Protein AF-A0A8H7CYV1-F1 (afdb_monomer_lite)

Sequence (149 aa):
MSVPRSRQRQDVEEAYTVQTHSAIQVQYFSLYSLYRLIGNRGALRGGSIGVGLTIISHYTWPFFRRQTFQFKGFLVCTCTVFGLVISAERALQEYEALRRWEENDIRKEARLHLAQQGIIPTETAIAKWRAARDSFPPEADTDTDQKRN

Foldseek 3Di:
DDDPPVVVVVVVVVVVVVVVVVVVVVVCVVVVVVLVVQLQVLLVVLLVVLVVVLVCCCVPPPVSVPDDPVVSVVSSVVSSNVSSVVSSVVVVVVVVVVVVVVVVVLLVVQCVVCVVVVHHSDPVSSVVVVVVCVVDPPPPPPPPPPVPD

pLDDT: mean 80.44, std 12.43, range [41.72, 94.56]

Radius of gyration: 27.75 Å; chains: 1; bounding box: 55×50×92 Å

Structure (mmCIF, N/CA/C/O backbone):
data_AF-A0A8H7CYV1-F1
#
_entry.id   AF-A0A8H7CYV1-F1
#
loop_
_atom_site.group_PDB
_atom_site.id
_atom_site.type_symbol
_atom_site.label_atom_id
_atom_site.label_alt_id
_atom_site.label_comp_id
_atom_site.label_asym_id
_atom_site.label_entity_id
_atom_site.label_seq_id
_atom_site.pdbx_PDB_ins_code
_atom_site.Cartn_x
_atom_site.Cartn_y
_atom_site.Cartn_z
_atom_site.occupancy
_atom_site.B_iso_or_equiv
_atom_site.auth_seq_id
_atom_site.auth_comp_id
_atom_site.auth_asym_id
_atom_site.auth_atom_id
_atom_site.pdbx_PDB_model_num
ATOM 1 N N . MET A 1 1 ? 3.170 0.979 56.725 1.00 50.91 1 MET A N 1
ATOM 2 C CA . MET A 1 1 ? 3.750 2.062 55.903 1.00 50.91 1 MET A CA 1
ATOM 3 C C . MET A 1 1 ? 2.941 2.116 54.611 1.00 50.91 1 MET A C 1
ATOM 5 O O . MET A 1 1 ? 3.146 1.282 53.743 1.00 50.91 1 MET A O 1
ATOM 9 N N . SER A 1 2 ? 1.900 2.951 54.552 1.00 54.75 2 SER A N 1
ATOM 10 C CA . SER A 1 2 ? 1.011 3.056 53.387 1.00 54.75 2 SER A CA 1
ATOM 11 C C . SER A 1 2 ? 1.679 3.913 52.315 1.00 54.75 2 SER A C 1
ATOM 13 O O . SER A 1 2 ? 2.099 5.037 52.586 1.00 54.75 2 SER A O 1
ATOM 15 N N . VAL A 1 3 ? 1.807 3.380 51.100 1.00 60.56 3 VAL A N 1
ATOM 16 C CA . VAL A 1 3 ? 2.281 4.161 49.954 1.00 60.56 3 VAL A CA 1
ATOM 17 C C . VAL A 1 3 ? 1.258 5.277 49.694 1.00 60.56 3 VAL A C 1
ATOM 19 O O . VAL A 1 3 ? 0.060 4.990 49.610 1.00 60.56 3 VAL A O 1
ATOM 22 N N . PRO A 1 4 ? 1.673 6.553 49.610 1.00 70.44 4 PRO A N 1
ATOM 23 C CA . PRO A 1 4 ? 0.752 7.646 49.327 1.00 70.44 4 PRO A CA 1
ATOM 24 C C . PRO A 1 4 ? 0.119 7.432 47.944 1.00 70.44 4 PRO A C 1
ATOM 26 O O . PRO A 1 4 ? 0.828 7.245 46.956 1.00 70.44 4 PRO A O 1
ATOM 29 N N . ARG A 1 5 ? -1.222 7.459 47.873 1.00 70.38 5 ARG A N 1
ATOM 30 C CA . ARG A 1 5 ? -2.041 7.195 46.665 1.00 70.38 5 ARG A CA 1
ATOM 31 C C . ARG A 1 5 ? -1.613 7.971 45.409 1.00 70.38 5 ARG A C 1
ATOM 33 O O . ARG A 1 5 ? -1.942 7.547 44.307 1.00 70.38 5 ARG A O 1
ATOM 40 N N . SER A 1 6 ? -0.916 9.094 45.566 1.00 73.31 6 SER A N 1
ATOM 41 C CA . SER A 1 6 ? -0.358 9.886 44.465 1.00 73.31 6 SER A CA 1
ATOM 42 C C . SER A 1 6 ? 0.783 9.170 43.741 1.00 73.31 6 SER A C 1
ATOM 44 O O . SER A 1 6 ? 0.821 9.187 42.517 1.00 73.31 6 SER A O 1
ATOM 46 N N . ARG A 1 7 ? 1.662 8.487 44.482 1.00 73.06 7 ARG A N 1
ATOM 47 C CA . ARG A 1 7 ? 2.818 7.773 43.926 1.00 73.06 7 ARG A CA 1
ATOM 48 C C . ARG A 1 7 ? 2.375 6.548 43.132 1.00 73.06 7 ARG A C 1
ATOM 50 O O . ARG A 1 7 ? 2.761 6.376 41.990 1.00 73.06 7 ARG A O 1
ATOM 57 N N . GLN A 1 8 ? 1.419 5.803 43.686 1.00 76.69 8 GLN A N 1
ATOM 58 C CA . GLN A 1 8 ? 0.825 4.651 43.010 1.00 76.69 8 GLN A CA 1
ATOM 59 C C . GLN A 1 8 ? 0.074 5.030 41.720 1.00 76.69 8 GLN A C 1
ATOM 61 O O . GLN A 1 8 ? 0.027 4.230 40.796 1.00 76.69 8 GLN A O 1
ATOM 66 N N . ARG A 1 9 ? -0.512 6.234 41.622 1.00 76.75 9 ARG A N 1
ATOM 67 C CA . ARG A 1 9 ? -1.106 6.713 40.360 1.00 76.75 9 ARG A CA 1
ATOM 68 C C . ARG A 1 9 ? -0.046 7.060 39.316 1.00 76.75 9 ARG A C 1
ATOM 70 O O . ARG A 1 9 ? -0.221 6.678 38.168 1.00 76.75 9 ARG A O 1
ATOM 77 N N . GLN A 1 10 ? 1.037 7.723 39.719 1.00 80.81 10 GLN A N 1
ATOM 78 C CA . GLN A 1 10 ? 2.144 8.059 38.816 1.00 80.81 10 GLN A CA 1
ATOM 79 C C . GLN A 1 10 ? 2.837 6.809 38.273 1.00 80.81 10 GLN A C 1
ATOM 81 O O . GLN A 1 10 ? 3.021 6.712 37.067 1.00 80.81 10 GLN A O 1
ATOM 86 N N . ASP A 1 11 ? 3.116 5.821 39.127 1.00 79.81 11 ASP A N 1
ATOM 87 C CA . ASP A 1 11 ? 3.734 4.557 38.706 1.00 79.81 11 ASP A CA 1
ATOM 88 C C . ASP A 1 11 ? 2.836 3.796 37.707 1.00 79.81 11 ASP A C 1
ATOM 90 O O . ASP A 1 11 ? 3.316 3.164 36.768 1.00 79.81 11 ASP A O 1
ATOM 94 N N . VAL A 1 12 ? 1.510 3.877 37.882 1.00 77.81 12 VAL A N 1
ATOM 95 C CA . VAL A 1 12 ? 0.531 3.280 36.959 1.00 77.81 12 VAL A CA 1
ATOM 96 C C . VAL A 1 12 ? 0.487 4.045 35.634 1.00 77.81 12 VAL A C 1
ATOM 98 O O . VAL A 1 12 ? 0.501 3.416 34.582 1.00 77.81 12 VAL A O 1
ATOM 101 N N . GLU A 1 13 ? 0.472 5.379 35.650 1.00 77.06 13 GLU A N 1
ATOM 102 C CA . GLU A 1 13 ? 0.522 6.207 34.434 1.00 77.06 13 GLU A CA 1
ATOM 103 C C . GLU A 1 13 ? 1.830 5.996 33.650 1.00 77.06 13 GLU A C 1
ATOM 105 O O . GLU A 1 13 ? 1.811 5.855 32.425 1.00 77.06 13 GLU A O 1
ATOM 110 N N . GLU A 1 14 ? 2.960 5.880 34.344 1.00 80.06 14 GLU A N 1
ATOM 111 C CA . GLU A 1 14 ? 4.260 5.583 33.743 1.00 80.06 14 GLU A CA 1
ATOM 112 C C . GLU A 1 14 ? 4.287 4.165 33.144 1.00 80.06 14 GLU A C 1
ATOM 114 O O . GLU A 1 14 ? 4.680 3.983 31.992 1.00 80.06 14 GLU A O 1
ATOM 119 N N . ALA A 1 15 ? 3.743 3.164 33.843 1.00 74.12 15 ALA A N 1
ATOM 120 C CA . ALA A 1 15 ? 3.587 1.817 33.294 1.00 74.12 15 ALA A CA 1
ATOM 121 C C . ALA A 1 15 ? 2.681 1.790 32.045 1.00 74.12 15 ALA A C 1
ATOM 123 O O . ALA A 1 15 ? 3.027 1.150 31.049 1.00 74.12 15 ALA A O 1
ATOM 124 N N . TYR A 1 16 ? 1.563 2.528 32.048 1.00 72.88 16 TYR A N 1
ATOM 125 C CA . TYR A 1 16 ? 0.670 2.643 30.888 1.00 72.88 16 TYR A CA 1
ATOM 126 C C . TYR A 1 16 ? 1.354 3.312 29.689 1.00 72.88 16 TYR A C 1
ATOM 128 O O . TYR A 1 16 ? 1.181 2.863 28.553 1.00 72.88 16 TYR A O 1
ATOM 136 N N . THR A 1 17 ? 2.145 4.364 29.905 1.00 74.62 17 THR A N 1
ATOM 137 C CA . THR A 1 17 ? 2.871 5.042 28.813 1.00 74.62 17 THR A CA 1
ATOM 138 C C . THR A 1 17 ? 3.975 4.164 28.222 1.00 74.62 17 THR A C 1
ATOM 140 O O . THR A 1 17 ? 4.093 4.054 27.002 1.00 74.62 17 THR A O 1
ATOM 143 N N . VAL A 1 18 ? 4.727 3.440 29.051 1.00 75.06 18 VAL A N 1
ATOM 144 C CA . VAL A 1 18 ? 5.752 2.499 28.572 1.00 75.06 18 VAL A CA 1
ATOM 145 C C . VAL A 1 18 ? 5.117 1.322 27.818 1.00 75.06 18 VAL A C 1
ATOM 147 O O . VAL A 1 18 ? 5.608 0.913 26.758 1.00 75.06 18 VAL A O 1
ATOM 150 N N . GLN A 1 19 ? 3.988 0.802 28.305 1.00 75.75 19 GLN A N 1
ATOM 151 C CA . GLN A 1 19 ? 3.269 -0.298 27.659 1.00 75.75 19 GLN A CA 1
ATOM 152 C C . GLN A 1 19 ? 2.646 0.119 26.320 1.00 75.75 19 GLN A C 1
ATOM 154 O O . GLN A 1 19 ? 2.734 -0.617 25.338 1.00 75.75 19 GLN A O 1
ATOM 159 N N . THR A 1 20 ? 2.064 1.316 26.241 1.00 69.38 20 THR A N 1
ATOM 160 C CA . THR A 1 20 ? 1.492 1.833 24.988 1.00 69.38 20 THR A CA 1
ATOM 161 C C . THR A 1 20 ? 2.572 2.113 23.947 1.00 69.38 20 THR A C 1
ATOM 163 O O . THR A 1 20 ? 2.441 1.674 22.806 1.00 69.38 20 THR A O 1
ATOM 166 N N . HIS A 1 21 ? 3.681 2.757 24.320 1.00 71.62 21 HIS A N 1
ATOM 167 C CA . HIS A 1 21 ? 4.773 3.043 23.384 1.00 71.62 21 HIS A CA 1
ATOM 168 C C . HIS A 1 21 ? 5.441 1.769 22.846 1.00 71.62 21 HIS A C 1
ATOM 170 O O . HIS A 1 21 ? 5.716 1.681 21.649 1.00 71.62 21 HIS A O 1
ATOM 176 N N . SER A 1 22 ? 5.679 0.766 23.696 1.00 69.94 22 SER A N 1
ATOM 177 C CA . SER A 1 22 ? 6.268 -0.511 23.264 1.00 69.94 22 SER A CA 1
ATOM 178 C C . SER A 1 22 ? 5.326 -1.318 22.363 1.00 69.94 22 SER A C 1
ATOM 180 O O . SER A 1 22 ? 5.773 -1.837 21.338 1.00 69.94 22 SER A O 1
ATOM 182 N N . ALA A 1 23 ? 4.023 -1.351 22.664 1.00 68.62 23 ALA A N 1
ATOM 183 C CA . A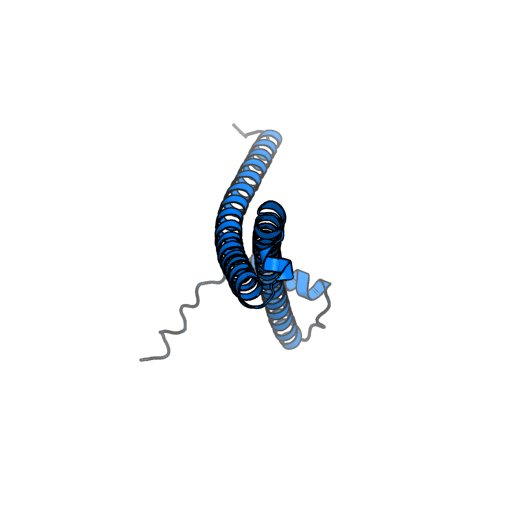LA A 1 23 ? 3.019 -1.989 21.809 1.00 68.62 23 ALA A CA 1
ATOM 184 C C . ALA A 1 23 ? 2.949 -1.339 20.416 1.00 68.62 23 ALA A C 1
ATOM 186 O O . ALA A 1 23 ? 2.930 -2.030 19.395 1.00 68.62 23 ALA A O 1
ATOM 187 N N . ILE A 1 24 ? 2.998 -0.006 20.369 1.00 72.19 24 ILE A N 1
ATOM 188 C CA . ILE A 1 24 ? 2.995 0.769 19.128 1.00 72.19 24 ILE A CA 1
ATOM 189 C C . ILE A 1 24 ? 4.227 0.440 18.266 1.00 72.19 24 ILE A C 1
ATOM 191 O O . ILE A 1 24 ? 4.100 0.199 17.066 1.00 72.19 24 ILE A O 1
ATOM 195 N N . GLN A 1 25 ? 5.420 0.382 18.864 1.00 72.31 25 GLN A N 1
ATOM 196 C CA . GLN A 1 25 ? 6.669 0.102 18.142 1.00 72.31 25 GLN A CA 1
ATOM 197 C C . GLN A 1 25 ? 6.686 -1.300 17.510 1.00 72.31 25 GLN A C 1
ATOM 199 O O . GLN A 1 25 ? 7.064 -1.450 16.346 1.00 72.31 25 GLN A O 1
ATOM 204 N N . VAL A 1 26 ? 6.233 -2.325 18.240 1.00 73.19 26 VAL A N 1
ATOM 205 C CA . VAL A 1 26 ? 6.161 -3.707 17.728 1.00 73.19 26 VAL A CA 1
ATOM 206 C C . VAL A 1 26 ? 5.169 -3.808 16.566 1.00 73.19 26 VAL A C 1
ATOM 208 O O . VAL A 1 26 ? 5.455 -4.456 15.554 1.00 73.19 26 VAL A O 1
ATOM 211 N N . GLN A 1 27 ? 4.035 -3.110 16.666 1.00 74.88 27 GLN A N 1
ATOM 212 C CA . GLN A 1 27 ? 3.034 -3.081 15.605 1.00 74.88 27 GLN A CA 1
ATOM 213 C C . GLN A 1 27 ? 3.550 -2.371 14.346 1.00 74.88 27 GLN A C 1
ATOM 215 O O . GLN A 1 27 ? 3.385 -2.893 13.240 1.00 74.88 27 GLN A O 1
ATOM 220 N N . TYR A 1 28 ? 4.252 -1.242 14.496 1.00 76.38 28 TYR A N 1
ATOM 221 C CA . TYR A 1 28 ? 4.898 -0.562 13.370 1.00 76.38 28 TYR A CA 1
ATOM 222 C C . TYR A 1 28 ? 5.940 -1.440 12.681 1.00 76.38 28 TYR A C 1
ATOM 224 O O . TYR A 1 28 ? 5.966 -1.496 11.452 1.00 76.38 28 TYR A O 1
ATOM 232 N N . PHE A 1 29 ? 6.773 -2.150 13.445 1.00 81.12 29 PHE A N 1
ATOM 233 C CA . PHE A 1 29 ? 7.812 -3.009 12.880 1.00 81.12 29 PHE A CA 1
ATOM 234 C C . PHE A 1 29 ? 7.229 -4.156 12.038 1.00 81.12 29 PHE A C 1
ATOM 236 O O . PHE A 1 29 ? 7.669 -4.383 10.906 1.00 81.12 29 PHE A O 1
ATOM 243 N N . SER A 1 30 ? 6.199 -4.838 12.556 1.00 77.38 30 SER A N 1
ATOM 244 C CA . SER A 1 30 ? 5.519 -5.928 11.843 1.00 77.38 30 SER A CA 1
ATOM 245 C C . SER A 1 30 ? 4.897 -5.441 10.531 1.00 77.38 30 SER A C 1
ATOM 247 O O . SER A 1 30 ? 5.209 -5.973 9.460 1.00 77.38 30 SER A O 1
ATOM 249 N N . LEU A 1 31 ? 4.119 -4.354 10.589 1.00 75.44 31 LEU A N 1
ATOM 250 C CA . LEU A 1 31 ? 3.485 -3.752 9.415 1.00 75.44 31 LEU A CA 1
ATOM 251 C C . LEU A 1 31 ? 4.537 -3.330 8.384 1.00 75.44 31 LEU A C 1
ATOM 253 O O . LEU A 1 31 ? 4.448 -3.701 7.215 1.00 75.44 31 LEU A O 1
ATOM 257 N N . TYR A 1 32 ? 5.579 -2.618 8.810 1.00 77.44 32 TYR A N 1
ATOM 258 C CA . TYR A 1 32 ? 6.615 -2.099 7.921 1.00 77.44 32 TYR A CA 1
ATOM 259 C C . TYR A 1 32 ? 7.301 -3.192 7.091 1.00 77.44 32 TYR A C 1
ATOM 261 O O . TYR A 1 32 ? 7.533 -3.022 5.890 1.00 77.44 32 TYR A O 1
ATOM 269 N N . SER A 1 33 ? 7.597 -4.335 7.714 1.00 81.12 33 SER A N 1
ATOM 270 C CA . SER A 1 33 ? 8.217 -5.474 7.031 1.00 81.12 33 SER A CA 1
ATOM 271 C C . SER A 1 33 ? 7.296 -6.101 5.972 1.00 81.12 33 SER A C 1
ATOM 273 O O . SER A 1 33 ? 7.747 -6.415 4.866 1.00 81.12 33 SER A O 1
ATOM 275 N N . LEU A 1 34 ? 5.994 -6.192 6.265 1.00 79.06 34 LEU A N 1
ATOM 276 C CA . LEU A 1 34 ? 4.972 -6.709 5.357 1.00 79.06 34 LEU A CA 1
ATOM 277 C C . LEU A 1 34 ? 4.774 -5.778 4.151 1.00 79.06 34 LEU A C 1
ATOM 279 O O . LEU A 1 34 ? 4.848 -6.224 3.003 1.00 79.06 34 LEU A O 1
ATOM 283 N N . TYR A 1 35 ? 4.609 -4.474 4.399 1.00 80.56 35 TYR A N 1
ATOM 284 C CA . TYR A 1 35 ? 4.462 -3.465 3.346 1.00 80.56 35 TYR A CA 1
ATOM 285 C C . TYR A 1 35 ? 5.681 -3.429 2.423 1.00 80.56 35 TYR A C 1
ATOM 287 O O . TYR A 1 35 ? 5.528 -3.363 1.202 1.00 80.56 35 TYR A O 1
ATOM 295 N N . ARG A 1 36 ? 6.896 -3.548 2.973 1.00 81.81 36 ARG A N 1
ATOM 296 C CA . ARG A 1 36 ? 8.124 -3.642 2.171 1.00 81.81 36 ARG A CA 1
ATOM 297 C C . ARG A 1 36 ? 8.130 -4.861 1.259 1.00 81.81 36 ARG A C 1
ATOM 299 O O . ARG A 1 36 ? 8.483 -4.741 0.089 1.00 81.81 36 ARG A O 1
ATOM 306 N N . LEU A 1 37 ? 7.736 -6.030 1.760 1.00 85.94 37 LEU A N 1
ATOM 307 C CA . LEU A 1 37 ? 7.716 -7.250 0.956 1.00 85.94 37 LEU A CA 1
ATOM 308 C C . LEU A 1 37 ? 6.695 -7.157 -0.190 1.00 85.94 37 LEU A C 1
ATOM 310 O O . LEU A 1 37 ? 7.007 -7.519 -1.328 1.00 85.94 37 LEU A O 1
ATOM 314 N N . ILE A 1 38 ? 5.491 -6.653 0.092 1.00 86.19 38 ILE A N 1
ATOM 315 C CA . ILE A 1 38 ? 4.423 -6.501 -0.906 1.00 86.19 38 ILE A CA 1
ATOM 316 C C . ILE A 1 38 ? 4.778 -5.412 -1.928 1.00 86.19 38 ILE A C 1
ATOM 318 O O . ILE A 1 38 ? 4.597 -5.610 -3.134 1.00 86.19 38 ILE A O 1
ATOM 322 N N . GLY A 1 39 ? 5.356 -4.300 -1.470 1.00 83.25 39 GLY A N 1
ATOM 323 C CA . GLY A 1 39 ? 5.873 -3.232 -2.324 1.00 83.25 39 GLY A CA 1
ATOM 324 C C . GLY A 1 39 ? 6.983 -3.725 -3.252 1.00 83.25 39 GLY A C 1
ATOM 325 O O . GLY A 1 39 ? 6.917 -3.500 -4.457 1.00 83.25 39 GLY A O 1
ATOM 326 N N . ASN A 1 40 ? 7.946 -4.495 -2.734 1.00 87.81 40 ASN A N 1
ATOM 327 C CA . ASN A 1 40 ? 9.035 -5.067 -3.532 1.00 87.81 40 ASN A CA 1
ATOM 328 C C . A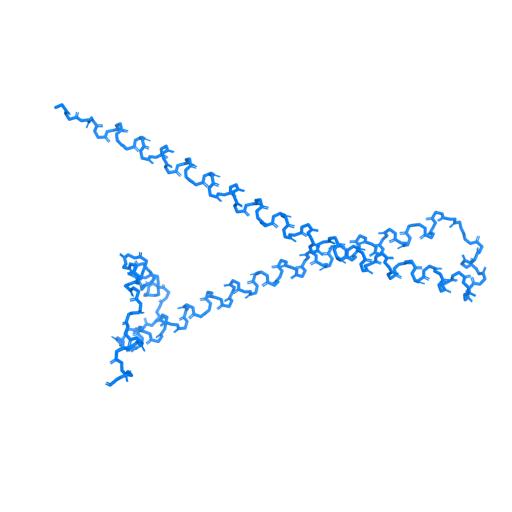SN A 1 40 ? 8.523 -6.036 -4.604 1.00 87.81 40 ASN A C 1
ATOM 330 O O . ASN A 1 40 ? 8.986 -6.005 -5.743 1.00 87.81 40 ASN A O 1
ATOM 334 N N . ARG A 1 41 ? 7.534 -6.876 -4.277 1.00 90.12 41 ARG A N 1
ATOM 335 C CA . ARG A 1 41 ? 6.883 -7.756 -5.264 1.00 90.12 41 ARG A CA 1
ATOM 336 C C . ARG A 1 41 ? 6.178 -6.950 -6.360 1.00 90.12 41 ARG A C 1
ATOM 338 O O . ARG A 1 41 ? 6.259 -7.321 -7.530 1.00 90.12 41 ARG A O 1
ATOM 345 N N . GLY A 1 42 ? 5.523 -5.849 -5.993 1.00 89.00 42 GLY A N 1
ATOM 346 C CA . GLY A 1 42 ? 4.917 -4.901 -6.930 1.00 89.00 42 GLY A CA 1
ATOM 347 C C . GLY A 1 42 ? 5.941 -4.238 -7.847 1.00 89.00 42 GLY A C 1
ATOM 348 O O . GLY A 1 42 ? 5.759 -4.221 -9.063 1.00 89.00 42 GLY A O 1
ATOM 349 N N . ALA A 1 43 ? 7.053 -3.775 -7.276 1.00 90.00 43 ALA A N 1
ATOM 350 C CA . ALA A 1 43 ? 8.160 -3.172 -8.007 1.00 90.00 43 ALA A CA 1
ATOM 351 C C . ALA A 1 43 ? 8.769 -4.146 -9.021 1.00 90.00 43 ALA A C 1
ATOM 353 O O . ALA A 1 43 ? 8.955 -3.791 -10.179 1.00 90.00 43 ALA A O 1
ATOM 354 N N . LEU A 1 44 ? 9.015 -5.398 -8.618 1.00 94.38 44 LEU A N 1
ATOM 355 C CA . LEU A 1 44 ? 9.554 -6.432 -9.505 1.00 94.38 44 LEU A CA 1
ATOM 356 C C . LEU A 1 44 ? 8.615 -6.733 -10.678 1.00 94.38 44 LEU A C 1
ATOM 358 O O . LEU A 1 44 ? 9.074 -6.851 -11.812 1.00 94.38 44 LEU A O 1
ATOM 362 N N . ARG A 1 45 ? 7.303 -6.820 -10.424 1.00 91.38 45 ARG A N 1
ATOM 363 C CA . ARG A 1 45 ? 6.290 -7.022 -11.475 1.00 91.38 45 ARG A CA 1
ATOM 364 C C . ARG A 1 45 ? 6.187 -5.813 -12.407 1.00 91.38 45 ARG A C 1
ATOM 366 O O . ARG A 1 45 ? 6.163 -5.978 -13.619 1.00 91.38 45 ARG A O 1
ATOM 373 N N . GLY A 1 46 ? 6.148 -4.599 -11.860 1.00 91.94 46 GLY A N 1
ATOM 374 C CA . GLY A 1 46 ? 6.112 -3.370 -12.657 1.00 91.94 46 GLY A CA 1
ATOM 375 C C . GLY A 1 46 ? 7.378 -3.185 -13.495 1.00 91.94 46 GLY A C 1
ATOM 376 O O . GLY A 1 46 ? 7.304 -2.838 -14.671 1.00 91.94 46 GLY A O 1
ATOM 377 N N . GLY A 1 47 ? 8.539 -3.492 -12.917 1.00 92.38 47 GLY A N 1
ATOM 378 C CA . GLY A 1 47 ? 9.829 -3.437 -13.593 1.00 92.38 47 GLY A CA 1
ATOM 379 C C . GLY A 1 47 ? 9.960 -4.471 -14.704 1.00 92.38 47 GLY A C 1
ATOM 380 O O . GLY A 1 47 ? 10.395 -4.117 -15.797 1.00 92.38 47 GLY A O 1
ATOM 381 N N . SER A 1 48 ? 9.522 -5.718 -14.491 1.00 94.12 48 SER A N 1
ATOM 382 C CA . SER A 1 48 ? 9.541 -6.737 -15.549 1.00 94.12 48 SER A CA 1
ATOM 383 C C . SER A 1 48 ? 8.622 -6.368 -16.716 1.00 94.12 48 SER A C 1
ATOM 385 O O . SER A 1 48 ? 9.015 -6.522 -17.873 1.00 94.12 48 SER A O 1
ATOM 387 N N . ILE A 1 49 ? 7.452 -5.786 -16.430 1.00 94.06 49 ILE A N 1
ATOM 388 C CA . ILE A 1 49 ? 6.552 -5.227 -17.446 1.00 94.06 49 ILE A CA 1
ATOM 389 C C . ILE A 1 49 ? 7.232 -4.075 -18.199 1.00 94.06 49 ILE A C 1
ATOM 391 O O . ILE A 1 49 ? 7.220 -4.065 -19.428 1.00 94.06 49 ILE A O 1
ATOM 395 N N . GLY A 1 50 ? 7.872 -3.137 -17.493 1.00 91.81 50 GLY A N 1
ATOM 396 C CA . GLY A 1 50 ? 8.584 -2.009 -18.103 1.00 91.81 50 GLY A CA 1
ATOM 397 C C . GLY A 1 50 ? 9.750 -2.440 -18.996 1.00 91.81 50 GLY A C 1
ATOM 398 O O . GLY A 1 50 ? 9.927 -1.912 -20.098 1.00 91.81 50 GLY A O 1
ATOM 399 N N . VAL A 1 51 ? 10.526 -3.436 -18.561 1.00 93.62 51 VAL A N 1
ATOM 400 C CA . VAL A 1 51 ? 11.607 -4.033 -19.359 1.00 93.62 51 VAL A CA 1
ATOM 401 C C . VAL A 1 51 ? 11.035 -4.728 -20.593 1.00 93.62 51 VAL A C 1
ATOM 403 O O . VAL A 1 51 ? 11.514 -4.481 -21.699 1.00 93.62 51 VAL A O 1
ATOM 406 N N . GLY A 1 52 ? 9.978 -5.530 -20.437 1.00 92.56 52 GLY A N 1
ATOM 407 C CA . GLY A 1 52 ? 9.294 -6.187 -21.553 1.00 92.56 52 GLY A CA 1
ATOM 408 C C . GLY A 1 52 ? 8.775 -5.188 -22.590 1.00 92.56 52 GLY A C 1
ATOM 409 O O . GLY A 1 52 ? 9.066 -5.322 -23.777 1.00 92.56 52 GLY A O 1
ATOM 410 N N . LEU A 1 53 ? 8.098 -4.127 -22.139 1.00 91.19 53 LEU A N 1
ATOM 411 C CA . LEU A 1 53 ? 7.633 -3.020 -22.982 1.00 91.19 53 LEU A CA 1
ATOM 412 C C . LEU A 1 53 ? 8.782 -2.346 -23.731 1.00 91.19 53 LEU A C 1
ATOM 414 O O . LEU A 1 53 ? 8.662 -2.068 -24.924 1.00 91.19 53 LEU A O 1
ATOM 418 N N . THR A 1 54 ? 9.905 -2.116 -23.053 1.00 92.12 54 THR A N 1
ATOM 419 C CA . THR A 1 54 ? 11.089 -1.498 -23.657 1.00 92.12 54 THR A CA 1
ATOM 420 C C . THR A 1 54 ? 11.693 -2.392 -24.739 1.00 92.12 54 THR A C 1
ATOM 422 O O . THR A 1 54 ? 12.022 -1.895 -25.816 1.00 92.12 54 THR A O 1
ATOM 425 N N . ILE A 1 55 ? 11.806 -3.702 -24.493 1.00 91.94 55 ILE A N 1
ATOM 426 C CA . ILE A 1 55 ? 12.331 -4.679 -25.459 1.00 91.94 55 ILE A CA 1
ATOM 427 C C . ILE A 1 55 ? 11.419 -4.754 -26.687 1.00 91.94 55 ILE A C 1
ATOM 429 O O . ILE A 1 55 ? 11.892 -4.593 -27.812 1.00 91.94 55 ILE A O 1
ATOM 433 N N . ILE A 1 56 ? 10.111 -4.932 -26.487 1.00 92.69 56 ILE A N 1
ATOM 434 C CA . ILE A 1 56 ? 9.136 -5.023 -27.583 1.00 92.69 56 ILE A CA 1
ATOM 435 C C . ILE A 1 56 ? 9.154 -3.740 -28.418 1.00 92.69 56 ILE A C 1
ATOM 437 O O . ILE A 1 56 ? 9.257 -3.798 -29.645 1.00 92.69 56 ILE A O 1
ATOM 441 N N . SER A 1 57 ? 9.128 -2.576 -27.763 1.00 88.75 57 SER A N 1
ATOM 442 C CA . SER A 1 57 ? 9.162 -1.277 -28.443 1.00 88.75 57 SER A CA 1
ATOM 443 C C . SER A 1 57 ? 10.460 -1.078 -29.229 1.00 88.75 57 SER A C 1
ATOM 445 O O . SER A 1 57 ? 10.442 -0.495 -30.312 1.00 88.75 57 SER A O 1
ATOM 447 N N . HIS A 1 58 ? 11.586 -1.597 -28.726 1.00 89.31 58 HIS A N 1
ATOM 448 C CA . HIS A 1 58 ? 12.880 -1.507 -29.399 1.00 89.31 58 HIS A CA 1
ATOM 449 C C . HIS A 1 58 ? 12.931 -2.282 -30.721 1.00 89.31 58 HIS A C 1
ATOM 451 O O . HIS A 1 58 ? 13.508 -1.781 -31.688 1.00 89.31 58 HIS A O 1
ATOM 457 N N . TYR A 1 59 ? 12.330 -3.474 -30.770 1.00 89.12 59 TYR A N 1
ATOM 458 C CA . TYR A 1 59 ? 12.328 -4.319 -31.969 1.00 89.12 59 TYR A CA 1
ATOM 459 C C . TYR A 1 59 ? 11.178 -4.016 -32.932 1.00 89.12 59 TYR A C 1
ATOM 461 O O . TYR A 1 59 ? 11.326 -4.228 -34.132 1.00 89.12 59 TYR A O 1
ATOM 469 N N . THR A 1 60 ? 10.061 -3.483 -32.435 1.00 92.44 60 THR A N 1
ATOM 470 C CA . THR A 1 60 ? 8.874 -3.216 -33.262 1.00 92.44 60 THR A CA 1
ATOM 471 C C . THR A 1 60 ? 8.940 -1.848 -33.943 1.00 92.44 60 THR A C 1
ATOM 473 O O . THR A 1 60 ? 8.485 -1.709 -35.076 1.00 92.44 60 THR A O 1
ATOM 476 N N . TRP A 1 61 ? 9.519 -0.826 -33.291 1.00 89.12 61 TRP A N 1
ATOM 477 C CA . TRP A 1 61 ? 9.439 0.554 -33.782 1.00 89.12 61 TRP A CA 1
ATOM 478 C C . TRP A 1 61 ? 10.816 1.171 -34.105 1.00 89.12 61 TRP A C 1
ATOM 480 O O . TRP A 1 61 ? 11.607 1.457 -33.198 1.00 89.12 61 TRP A O 1
ATOM 490 N N . PRO A 1 62 ? 11.108 1.508 -35.381 1.00 83.88 62 PRO A N 1
ATOM 491 C CA . PRO A 1 62 ? 12.398 2.085 -35.779 1.00 83.88 62 PRO A CA 1
ATOM 492 C C . PRO A 1 62 ? 12.700 3.466 -35.166 1.00 83.88 62 PRO A C 1
ATOM 494 O O . PRO A 1 62 ? 13.867 3.806 -34.975 1.00 83.88 62 PRO A O 1
ATOM 497 N N . PHE A 1 63 ? 11.677 4.255 -34.827 1.00 82.88 63 PHE A N 1
ATOM 498 C CA . PHE A 1 63 ? 11.794 5.531 -34.113 1.00 82.88 63 PHE A CA 1
ATOM 499 C C . PHE A 1 63 ? 12.250 5.339 -32.657 1.00 82.88 63 PHE A C 1
ATOM 501 O O . PHE A 1 63 ? 13.221 5.957 -32.228 1.00 82.88 63 PHE A O 1
ATOM 508 N N . PHE A 1 64 ? 11.631 4.405 -31.926 1.00 83.19 64 PHE A N 1
ATOM 509 C CA . PHE A 1 64 ? 12.012 4.063 -30.549 1.00 83.19 64 PHE A CA 1
ATOM 510 C C . PHE A 1 64 ? 13.400 3.405 -30.477 1.00 83.19 64 PHE A C 1
ATOM 512 O O . PHE A 1 64 ? 14.148 3.562 -29.508 1.00 83.19 64 PHE A O 1
ATOM 519 N N . ARG A 1 65 ? 13.809 2.712 -31.548 1.00 82.62 65 ARG A N 1
ATOM 520 C CA . ARG A 1 65 ? 15.172 2.186 -31.689 1.00 82.62 65 ARG A CA 1
ATOM 521 C C . ARG A 1 65 ? 16.233 3.290 -31.668 1.00 82.62 65 ARG A C 1
ATOM 523 O O . ARG A 1 65 ? 17.282 3.082 -31.064 1.00 82.62 65 ARG A O 1
ATOM 530 N N . ARG A 1 66 ? 15.942 4.446 -32.280 1.00 86.50 66 ARG A N 1
ATOM 531 C CA . ARG A 1 66 ? 16.839 5.613 -32.384 1.00 86.50 66 ARG A CA 1
ATOM 532 C C . ARG A 1 66 ? 16.802 6.543 -31.160 1.00 86.50 66 ARG A C 1
ATOM 534 O O . ARG A 1 66 ? 17.627 7.447 -31.084 1.00 86.50 66 ARG A O 1
ATOM 541 N N . GLN A 1 67 ? 15.877 6.346 -30.217 1.00 84.06 67 GLN A N 1
ATOM 542 C CA . GLN A 1 67 ? 15.799 7.158 -28.997 1.00 84.06 67 GLN A CA 1
ATOM 543 C C . GLN A 1 67 ? 16.943 6.877 -28.011 1.00 84.06 67 GLN A C 1
ATOM 545 O O . GLN A 1 67 ? 17.504 5.777 -27.965 1.00 84.06 67 GLN A O 1
ATOM 550 N N . THR A 1 68 ? 17.252 7.888 -27.192 1.00 85.56 68 THR A N 1
ATOM 551 C CA . THR A 1 68 ? 18.333 7.871 -26.200 1.00 85.56 68 THR A CA 1
ATOM 552 C C . THR A 1 68 ? 18.123 6.790 -25.136 1.00 85.56 68 THR A C 1
ATOM 554 O O . THR A 1 68 ? 16.998 6.449 -24.761 1.00 85.56 68 THR A O 1
ATOM 557 N N . PHE A 1 69 ? 19.227 6.260 -24.601 1.00 84.06 69 PHE A N 1
ATOM 558 C CA . PHE A 1 69 ? 19.191 5.281 -23.507 1.00 84.06 69 PHE A CA 1
ATOM 559 C C . PHE A 1 69 ? 18.459 5.802 -22.263 1.00 84.06 69 PHE A C 1
ATOM 561 O O . PHE A 1 69 ? 17.793 5.032 -21.574 1.00 84.06 69 PHE A O 1
ATOM 568 N N . GLN A 1 70 ? 18.527 7.112 -22.018 1.00 90.00 70 GLN A N 1
ATOM 569 C CA . GLN A 1 70 ? 17.871 7.768 -20.888 1.00 90.00 70 GLN A CA 1
ATOM 570 C C . GLN A 1 70 ? 16.350 7.590 -20.921 1.00 90.00 70 GLN A C 1
ATOM 572 O O . GLN A 1 70 ? 15.758 7.259 -19.899 1.00 90.00 70 GLN A O 1
ATOM 577 N N . PHE A 1 71 ? 15.716 7.733 -22.090 1.00 86.81 71 PHE A N 1
ATOM 578 C CA . PHE A 1 71 ? 14.263 7.596 -22.204 1.00 86.81 71 PHE A CA 1
ATOM 579 C C . PHE A 1 71 ? 13.786 6.166 -21.910 1.00 86.81 71 PHE A C 1
ATOM 581 O O . PHE A 1 71 ? 12.770 5.959 -21.251 1.00 86.81 71 PHE A O 1
ATOM 588 N N . LYS A 1 72 ? 14.564 5.166 -22.333 1.00 89.31 72 LYS A N 1
ATOM 589 C CA . LYS A 1 72 ? 14.280 3.750 -22.055 1.00 89.31 72 LYS A CA 1
ATOM 590 C C . LYS A 1 72 ? 14.412 3.440 -20.564 1.00 89.31 72 LYS A C 1
ATOM 592 O O . LYS A 1 72 ? 13.539 2.796 -19.992 1.00 89.31 72 LYS A O 1
ATOM 597 N N . GLY A 1 73 ? 15.472 3.945 -19.929 1.00 91.31 73 GLY A N 1
ATOM 598 C CA . GLY A 1 73 ? 15.657 3.828 -18.482 1.00 91.31 73 GLY A CA 1
ATOM 599 C C . GLY A 1 73 ? 14.540 4.515 -17.696 1.00 91.31 73 GLY A C 1
ATOM 600 O O . GLY A 1 73 ? 14.024 3.939 -16.740 1.00 91.31 73 GLY A O 1
ATOM 601 N N . PHE A 1 74 ? 14.111 5.700 -18.138 1.00 92.94 74 PHE A N 1
ATOM 602 C CA . PHE A 1 74 ? 12.979 6.411 -17.549 1.00 92.94 74 PHE A CA 1
ATOM 603 C C . PHE A 1 74 ? 11.696 5.577 -17.618 1.00 92.94 74 PHE A C 1
ATOM 605 O O . PHE A 1 74 ? 11.054 5.392 -16.592 1.00 92.94 74 PHE A O 1
ATOM 612 N N . LEU A 1 75 ? 11.374 4.987 -18.773 1.00 91.19 75 LEU A N 1
ATOM 613 C CA . LEU A 1 75 ? 10.178 4.154 -18.932 1.00 91.19 75 LEU A CA 1
ATOM 614 C C . LEU A 1 75 ? 10.173 2.949 -17.976 1.00 91.19 75 LEU A C 1
ATOM 616 O O . LEU A 1 75 ? 9.178 2.707 -17.293 1.00 91.19 75 LEU A O 1
ATOM 620 N N . VAL A 1 76 ? 11.299 2.236 -17.861 1.00 93.88 76 VAL A N 1
ATOM 621 C CA . VAL A 1 76 ? 11.437 1.118 -16.910 1.00 93.88 76 VAL A CA 1
ATOM 622 C C . VAL A 1 76 ? 11.297 1.601 -15.464 1.00 93.88 76 VAL A C 1
ATOM 624 O O . VAL A 1 76 ? 10.586 0.975 -14.674 1.00 93.88 76 VAL A O 1
ATOM 627 N N . CYS A 1 77 ? 11.937 2.719 -15.114 1.00 94.25 77 CYS A N 1
ATOM 628 C CA . CYS A 1 77 ? 11.876 3.302 -13.775 1.00 94.25 77 CYS A CA 1
ATOM 629 C C . CYS A 1 77 ? 10.440 3.690 -13.404 1.00 94.25 77 CYS A C 1
ATOM 63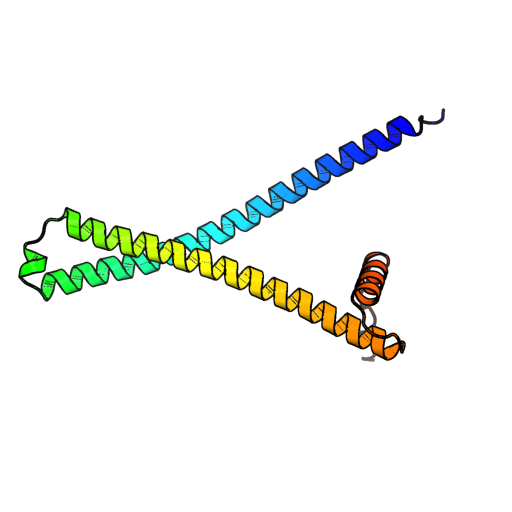1 O O . CYS A 1 77 ? 9.936 3.280 -12.360 1.00 94.25 77 CYS A O 1
ATOM 633 N N . THR A 1 78 ? 9.742 4.391 -14.297 1.00 93.69 78 THR A N 1
ATOM 634 C CA . THR A 1 78 ? 8.345 4.779 -14.109 1.00 93.69 78 THR A CA 1
ATOM 635 C C . THR A 1 78 ? 7.461 3.548 -13.914 1.00 93.69 78 THR A C 1
ATOM 637 O O . THR A 1 78 ? 6.762 3.474 -12.908 1.00 93.69 78 THR A O 1
ATOM 640 N N . CYS A 1 79 ? 7.540 2.533 -14.782 1.00 94.06 79 CYS A N 1
ATOM 641 C CA . CYS A 1 79 ? 6.771 1.293 -14.606 1.00 94.06 79 CYS A CA 1
ATOM 642 C C . CYS A 1 79 ? 7.077 0.581 -13.275 1.00 94.06 79 CYS A C 1
ATOM 644 O O . CYS A 1 79 ? 6.166 0.061 -12.630 1.00 94.06 79 CYS A O 1
ATOM 646 N N . THR A 1 80 ? 8.337 0.590 -12.835 1.00 94.56 80 THR A N 1
ATOM 647 C CA . THR A 1 80 ? 8.760 0.002 -11.553 1.00 94.56 80 THR A CA 1
ATOM 648 C C . THR A 1 80 ? 8.130 0.733 -10.369 1.00 94.56 80 THR A C 1
ATOM 650 O O . THR A 1 80 ? 7.533 0.100 -9.498 1.00 94.56 80 THR A O 1
ATOM 653 N N . VAL A 1 81 ? 8.220 2.067 -10.349 1.00 93.06 81 VAL A N 1
ATOM 654 C CA . VAL A 1 81 ? 7.658 2.903 -9.278 1.00 93.06 81 VAL A CA 1
ATOM 655 C C . VAL A 1 81 ? 6.134 2.792 -9.247 1.00 93.06 81 VAL A C 1
ATOM 657 O O . VAL A 1 81 ? 5.563 2.588 -8.179 1.00 93.06 81 VAL A O 1
ATOM 660 N N . PHE A 1 82 ? 5.466 2.832 -10.403 1.00 94.25 82 PHE A N 1
ATOM 661 C CA . PHE A 1 82 ? 4.017 2.625 -10.480 1.00 94.25 82 PHE A CA 1
ATOM 662 C C . PHE A 1 82 ? 3.602 1.247 -9.950 1.00 94.25 82 PHE A C 1
ATOM 664 O O . PHE A 1 82 ? 2.645 1.148 -9.182 1.00 94.25 82 PHE A O 1
ATOM 671 N N . GLY A 1 83 ? 4.334 0.186 -10.308 1.00 90.94 83 GLY A N 1
ATOM 672 C CA . GLY A 1 83 ? 4.078 -1.161 -9.795 1.00 90.94 83 GLY A CA 1
ATOM 673 C C . GLY A 1 83 ? 4.232 -1.264 -8.276 1.00 90.94 83 GLY A C 1
ATOM 674 O O . GLY A 1 83 ? 3.428 -1.928 -7.620 1.00 90.94 83 GLY A O 1
ATOM 675 N N . LEU A 1 84 ? 5.223 -0.574 -7.705 1.00 92.94 84 LEU A N 1
ATOM 676 C CA . LEU A 1 84 ? 5.416 -0.486 -6.257 1.00 92.94 84 LEU A CA 1
ATOM 677 C C . LEU A 1 84 ? 4.225 0.199 -5.578 1.00 92.94 84 LEU A C 1
ATOM 679 O O . LEU A 1 84 ? 3.652 -0.366 -4.647 1.00 92.94 84 LEU A O 1
ATOM 683 N N . VAL A 1 85 ? 3.840 1.385 -6.060 1.00 92.31 85 VAL A N 1
ATOM 684 C CA . VAL A 1 85 ? 2.782 2.207 -5.450 1.00 92.31 85 VAL A CA 1
ATOM 685 C C . VAL A 1 85 ? 1.433 1.492 -5.494 1.00 92.31 85 VAL A C 1
ATOM 687 O O . VAL A 1 85 ? 0.775 1.379 -4.466 1.00 92.31 85 VAL A O 1
ATOM 690 N N . ILE A 1 86 ? 1.044 0.935 -6.646 1.00 92.12 86 ILE A N 1
ATOM 691 C CA . ILE A 1 86 ? -0.240 0.226 -6.783 1.00 92.12 86 ILE A CA 1
ATOM 692 C C . ILE A 1 86 ? -0.293 -1.006 -5.870 1.00 92.12 86 ILE A C 1
ATOM 694 O O . ILE A 1 86 ? -1.334 -1.304 -5.291 1.00 92.12 86 ILE A O 1
ATOM 698 N N . SER A 1 87 ? 0.817 -1.735 -5.731 1.00 90.19 87 SER A N 1
ATOM 699 C CA . SER A 1 87 ? 0.882 -2.908 -4.850 1.00 90.19 87 SER A CA 1
ATOM 700 C C . SER A 1 87 ? 0.764 -2.522 -3.373 1.00 90.19 87 SER A C 1
ATOM 702 O O . SER A 1 87 ? 0.074 -3.200 -2.616 1.00 90.19 87 SER A O 1
ATOM 704 N N . ALA A 1 88 ? 1.399 -1.418 -2.969 1.00 88.56 88 ALA A N 1
ATOM 705 C CA . ALA A 1 88 ? 1.299 -0.897 -1.609 1.00 88.56 88 ALA A CA 1
ATOM 706 C C . ALA A 1 88 ? -0.122 -0.407 -1.283 1.00 88.56 88 ALA A C 1
ATOM 708 O O . ALA A 1 88 ? -0.659 -0.756 -0.235 1.00 88.56 88 ALA A O 1
ATOM 709 N N . GLU A 1 89 ? -0.748 0.330 -2.203 1.00 89.38 89 GLU A N 1
ATOM 710 C CA . GLU A 1 89 ? -2.126 0.812 -2.060 1.00 89.38 89 GLU A CA 1
ATOM 711 C C . GLU A 1 89 ? -3.115 -0.355 -1.929 1.00 89.38 89 GLU A C 1
ATOM 713 O O . GLU A 1 89 ? -3.968 -0.357 -1.046 1.00 89.38 89 GLU A O 1
ATOM 718 N N . ARG A 1 90 ? -2.964 -1.402 -2.752 1.00 88.88 90 ARG A N 1
ATOM 719 C CA . ARG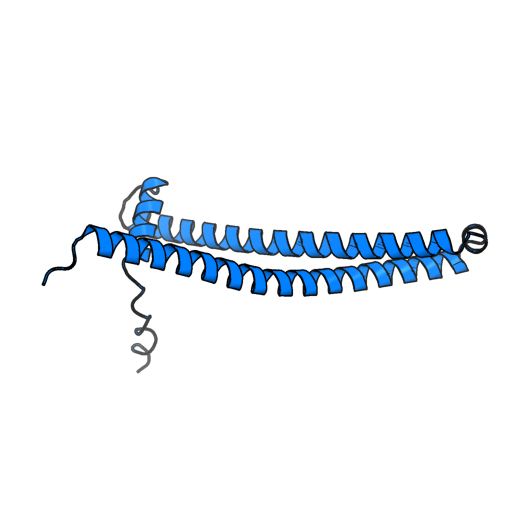 A 1 90 ? -3.793 -2.614 -2.650 1.00 88.88 90 ARG A CA 1
ATOM 720 C C . ARG A 1 90 ? -3.653 -3.303 -1.298 1.00 88.88 90 ARG A C 1
ATOM 722 O O . ARG A 1 90 ? -4.661 -3.680 -0.717 1.00 88.88 90 ARG A O 1
ATOM 729 N N . ALA A 1 91 ? -2.430 -3.426 -0.783 1.00 86.56 91 ALA A N 1
ATOM 730 C CA . ALA A 1 91 ? -2.194 -4.026 0.528 1.00 86.56 91 ALA A CA 1
ATOM 731 C C . ALA A 1 91 ? -2.890 -3.245 1.653 1.00 86.56 91 ALA A C 1
ATOM 733 O O . ALA A 1 91 ? -3.477 -3.842 2.555 1.00 86.56 91 ALA A O 1
ATOM 734 N N . LEU A 1 92 ? -2.855 -1.912 1.580 1.00 86.12 92 LEU A N 1
ATOM 735 C CA . LEU A 1 92 ? -3.550 -1.053 2.535 1.00 86.12 92 LEU A CA 1
ATOM 736 C C . LEU A 1 92 ? -5.070 -1.226 2.431 1.00 86.12 92 LEU A C 1
ATOM 738 O O . LEU A 1 92 ? -5.743 -1.410 3.443 1.00 86.12 92 LEU A O 1
ATOM 742 N N . GLN A 1 93 ? -5.609 -1.222 1.213 1.00 89.62 93 GLN A N 1
ATOM 743 C CA . GLN A 1 93 ? -7.041 -1.401 0.978 1.00 89.62 93 GLN A CA 1
ATOM 744 C C . GLN A 1 93 ? -7.541 -2.773 1.441 1.00 89.62 93 GLN A C 1
ATOM 746 O O . GLN A 1 93 ? -8.616 -2.852 2.030 1.00 89.62 93 GLN A O 1
ATOM 751 N N . GLU A 1 94 ? -6.771 -3.841 1.221 1.00 86.25 94 GLU A N 1
ATOM 752 C CA . GLU A 1 94 ? -7.075 -5.188 1.718 1.00 86.25 94 GLU A CA 1
ATOM 753 C C . GLU A 1 94 ? -7.106 -5.224 3.250 1.00 86.25 94 GLU A C 1
ATOM 755 O O . GLU A 1 94 ? -8.048 -5.764 3.831 1.00 86.25 94 GLU A O 1
ATOM 760 N N . TYR A 1 95 ? -6.133 -4.586 3.909 1.00 83.62 95 TYR A N 1
ATOM 761 C CA . TYR A 1 95 ? -6.107 -4.466 5.367 1.00 83.62 95 TYR A CA 1
ATOM 762 C C . TYR A 1 95 ? -7.327 -3.707 5.906 1.00 83.62 95 TYR A C 1
ATOM 764 O O . TYR A 1 95 ? -7.995 -4.162 6.837 1.00 83.62 95 TYR A O 1
ATOM 772 N N . GLU A 1 96 ? -7.668 -2.566 5.308 1.00 86.62 96 GLU A N 1
ATOM 773 C CA . GLU A 1 96 ? -8.850 -1.809 5.718 1.00 86.62 96 GLU A CA 1
ATOM 774 C C . GLU A 1 96 ? -10.156 -2.554 5.423 1.00 86.62 96 GLU A C 1
ATOM 776 O O . GLU A 1 96 ? -11.104 -2.465 6.201 1.00 86.62 96 GLU A O 1
ATOM 781 N N . ALA A 1 97 ? -10.237 -3.277 4.305 1.00 89.25 97 ALA A N 1
ATOM 782 C CA . ALA A 1 97 ? -11.399 -4.087 3.961 1.00 89.25 97 ALA A CA 1
ATOM 783 C C . ALA A 1 97 ? -11.605 -5.216 4.976 1.00 89.25 97 ALA A C 1
ATOM 785 O O . ALA A 1 97 ? -12.734 -5.415 5.428 1.00 89.25 97 ALA A O 1
ATOM 786 N N . LEU A 1 98 ? -10.525 -5.890 5.382 1.00 87.19 98 LEU A N 1
ATOM 787 C CA . LEU A 1 98 ? -10.558 -6.918 6.419 1.00 87.19 98 LEU A CA 1
ATOM 788 C C . LEU A 1 98 ? -11.057 -6.336 7.745 1.00 87.19 98 LEU A C 1
ATOM 790 O O . LEU A 1 98 ? -12.015 -6.844 8.321 1.00 87.19 98 LEU A O 1
ATOM 794 N N . ARG A 1 99 ? -10.504 -5.194 8.164 1.00 86.00 99 ARG A N 1
ATOM 795 C CA . ARG A 1 99 ? -10.924 -4.512 9.392 1.00 86.00 99 ARG A CA 1
ATOM 796 C C . ARG A 1 99 ? -12.393 -4.079 9.350 1.00 86.00 99 ARG A C 1
ATOM 798 O O . ARG A 1 99 ? -13.117 -4.245 10.328 1.00 86.00 99 ARG A O 1
ATOM 805 N N . ARG A 1 100 ? -12.870 -3.554 8.215 1.00 87.25 100 ARG A N 1
ATOM 806 C CA . ARG A 1 100 ? -14.297 -3.224 8.029 1.00 87.25 100 ARG A CA 1
ATOM 807 C C . ARG A 1 100 ? -15.175 -4.473 8.099 1.00 87.25 100 ARG A C 1
ATOM 809 O O . ARG A 1 100 ? -16.292 -4.393 8.606 1.00 87.25 100 ARG A O 1
ATOM 816 N N . TRP A 1 101 ? -14.706 -5.604 7.574 1.00 88.69 101 TRP A N 1
ATOM 817 C CA . TRP A 1 101 ? -15.424 -6.875 7.636 1.00 88.69 101 TRP A CA 1
ATOM 818 C C . TRP A 1 101 ? -15.534 -7.379 9.078 1.00 88.69 101 TRP A C 1
ATOM 820 O O . TRP A 1 101 ? -16.647 -7.648 9.520 1.00 88.69 101 TRP A O 1
ATOM 830 N N . GLU A 1 102 ? -14.436 -7.374 9.836 1.00 86.81 102 GLU A N 1
ATOM 831 C CA . GLU A 1 102 ? -14.408 -7.719 11.266 1.00 86.81 102 GLU A CA 1
ATOM 832 C C . GLU A 1 102 ? -15.326 -6.812 12.098 1.00 86.81 102 GLU A C 1
ATOM 834 O O . GLU A 1 102 ? -16.147 -7.283 12.885 1.00 86.81 102 GLU A O 1
ATOM 839 N N . GLU A 1 103 ? -15.252 -5.492 11.898 1.00 84.50 103 GLU A N 1
ATOM 840 C CA . GLU A 1 103 ? -16.127 -4.536 12.583 1.00 84.50 103 GLU A CA 1
ATOM 841 C C . GLU A 1 103 ? -17.607 -4.775 12.246 1.00 84.50 103 GLU A C 1
ATOM 843 O O . GLU A 1 103 ? -18.474 -4.670 13.120 1.00 84.50 103 GLU A O 1
ATOM 848 N N . ASN A 1 104 ? -17.914 -5.120 10.993 1.00 87.88 104 ASN A N 1
ATOM 849 C CA . ASN A 1 104 ? -19.271 -5.450 10.573 1.00 87.88 104 ASN A CA 1
ATOM 850 C C . ASN A 1 104 ? -19.757 -6.781 11.145 1.00 87.88 104 ASN A C 1
ATOM 852 O O . ASN A 1 104 ? -20.942 -6.885 11.458 1.00 87.88 104 ASN A O 1
ATOM 856 N N . ASP A 1 105 ? -18.886 -7.775 11.292 1.00 89.12 105 ASP A N 1
ATOM 857 C CA . ASP A 1 105 ? -19.255 -9.067 11.864 1.00 89.12 105 ASP A CA 1
ATOM 858 C C . ASP A 1 105 ? -19.583 -8.931 13.352 1.00 89.12 105 ASP A C 1
ATOM 860 O O . ASP A 1 105 ? -20.672 -9.305 13.785 1.00 89.12 105 ASP A O 1
ATOM 864 N N . ILE A 1 10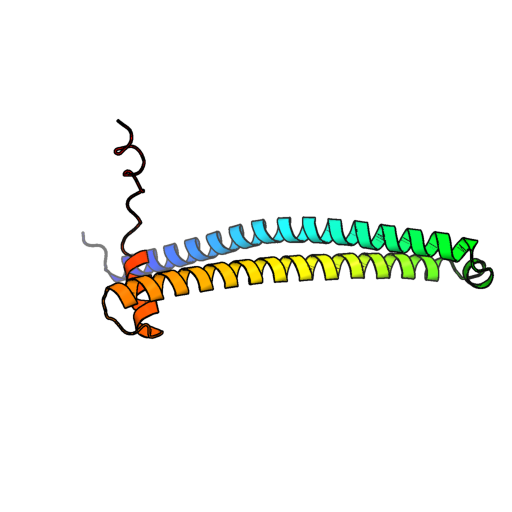6 ? -18.754 -8.195 14.096 1.00 85.56 106 ILE A N 1
ATOM 865 C CA . ILE A 1 106 ? -19.028 -7.849 15.497 1.00 85.56 106 ILE A CA 1
ATOM 866 C C . ILE A 1 106 ? -20.340 -7.061 15.623 1.00 85.56 106 ILE A C 1
ATOM 868 O O . ILE A 1 106 ? -21.123 -7.278 16.548 1.00 85.56 106 ILE A O 1
ATOM 872 N N . ARG A 1 107 ? -20.627 -6.145 14.687 1.00 84.69 107 ARG A N 1
ATOM 873 C CA . ARG A 1 107 ? -21.916 -5.433 14.662 1.00 84.69 107 ARG A CA 1
ATOM 874 C C . ARG A 1 107 ? -23.096 -6.372 14.403 1.00 84.69 107 ARG A C 1
ATOM 876 O O . ARG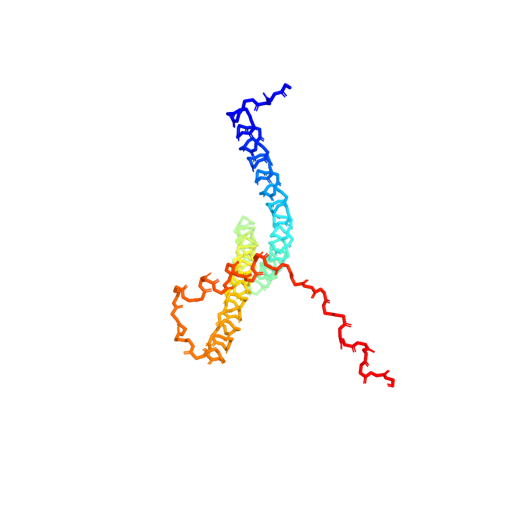 A 1 107 ? -24.171 -6.128 14.949 1.00 84.69 107 ARG A O 1
ATOM 883 N N . LYS A 1 108 ? -22.941 -7.412 13.578 1.00 86.50 108 LYS A N 1
ATOM 884 C CA . LYS A 1 108 ? -23.993 -8.416 13.344 1.00 86.50 108 LYS A CA 1
ATOM 885 C C . LYS A 1 108 ? -24.219 -9.274 14.583 1.00 86.50 108 LYS A C 1
ATOM 887 O O . LYS A 1 108 ? -25.372 -9.431 14.976 1.00 86.50 108 LYS A O 1
ATOM 892 N N . GLU A 1 109 ? -23.151 -9.753 15.218 1.00 86.75 109 GLU A N 1
ATOM 893 C CA . GLU A 1 109 ? -23.219 -10.492 16.486 1.00 86.75 109 GLU A CA 1
ATOM 894 C C . GLU A 1 109 ? -23.935 -9.671 17.560 1.00 86.75 109 GLU A C 1
ATOM 896 O O . GLU A 1 109 ? -24.895 -10.142 18.170 1.00 86.75 109 GLU A O 1
ATOM 901 N N . ALA A 1 110 ? -23.542 -8.403 17.722 1.00 84.38 110 ALA A N 1
ATOM 902 C CA . ALA A 1 110 ? -24.166 -7.492 18.673 1.00 84.38 110 ALA A CA 1
ATOM 903 C C . ALA A 1 110 ? -25.661 -7.308 18.385 1.00 84.38 110 ALA A C 1
ATOM 905 O O . ALA A 1 110 ? -26.481 -7.366 19.298 1.00 84.38 110 ALA A O 1
ATOM 906 N N . ARG A 1 111 ? -26.044 -7.117 17.115 1.00 84.56 111 ARG A N 1
ATOM 907 C CA . ARG A 1 111 ? -27.455 -6.983 16.718 1.00 84.56 111 ARG A CA 1
ATOM 908 C C . ARG A 1 111 ? -28.254 -8.246 17.019 1.00 84.56 111 ARG A C 1
ATOM 910 O O . ARG A 1 111 ? -29.373 -8.130 17.507 1.00 84.56 111 ARG A O 1
ATOM 917 N N . LEU A 1 112 ? -27.693 -9.423 16.748 1.00 86.25 112 LEU A N 1
ATOM 918 C CA . LEU A 1 112 ? -28.353 -10.704 16.993 1.00 86.25 112 LEU A CA 1
ATOM 919 C C . LEU A 1 112 ? -28.546 -10.950 18.495 1.00 86.25 112 LEU A C 1
ATOM 921 O O . LEU A 1 112 ? -29.651 -11.273 18.925 1.00 86.25 112 LEU A O 1
ATOM 925 N N . HIS A 1 113 ? -27.507 -10.712 19.294 1.00 82.88 113 HIS A N 1
ATOM 926 C CA . HIS A 1 113 ? -27.547 -10.897 20.743 1.00 82.88 113 HIS A CA 1
ATOM 927 C C . HIS A 1 113 ? -28.483 -9.890 21.433 1.00 82.88 113 HIS A C 1
ATOM 929 O O . HIS A 1 113 ? -29.264 -10.255 22.308 1.00 82.88 113 HIS A O 1
ATOM 935 N N . LEU A 1 114 ? -28.473 -8.623 21.003 1.00 84.44 114 LEU A N 1
ATOM 936 C CA . LEU A 1 114 ? -29.390 -7.602 21.522 1.00 84.44 114 LEU A CA 1
ATOM 937 C C . LEU A 1 114 ? -30.845 -7.883 21.119 1.00 84.44 114 LEU A C 1
ATOM 939 O O . LEU A 1 114 ? -31.745 -7.716 21.941 1.00 84.44 114 LEU A O 1
ATOM 943 N N . ALA A 1 115 ? -31.081 -8.373 19.897 1.00 83.44 115 ALA A N 1
ATOM 944 C CA . ALA A 1 115 ? -32.414 -8.768 19.444 1.00 83.44 115 ALA A CA 1
ATOM 945 C C . ALA A 1 115 ? -32.970 -9.962 20.238 1.00 83.44 115 ALA A C 1
ATOM 947 O O . ALA A 1 115 ? -34.142 -9.944 20.608 1.00 83.44 115 ALA A O 1
ATOM 948 N N . GLN A 1 116 ? -32.135 -10.958 20.564 1.00 85.38 116 GLN A N 1
ATOM 949 C CA . GLN A 1 116 ? -32.512 -12.072 21.449 1.00 85.38 116 GLN A CA 1
ATOM 950 C C . GLN A 1 116 ? -32.913 -11.592 22.852 1.00 85.38 116 GLN A C 1
ATOM 952 O O . GLN A 1 116 ? -33.787 -12.181 23.481 1.00 85.38 116 GLN A O 1
ATOM 957 N N . GLN A 1 117 ? -32.315 -10.497 23.324 1.00 83.25 117 GLN A N 1
ATOM 958 C CA . GLN A 1 117 ? -32.640 -9.862 24.603 1.00 83.25 117 GLN A CA 1
ATOM 959 C C . GLN A 1 117 ? -33.838 -8.894 24.522 1.00 83.25 117 GLN A C 1
ATOM 961 O O . GLN A 1 117 ? -34.201 -8.290 25.530 1.00 83.25 117 GLN A O 1
ATOM 966 N N . GLY A 1 118 ? -34.450 -8.716 23.344 1.00 83.31 118 GLY A N 1
ATOM 967 C CA . GLY A 1 118 ? -35.545 -7.763 23.127 1.00 83.31 118 GLY A CA 1
ATOM 968 C C . GLY A 1 118 ? -35.115 -6.290 23.179 1.00 83.31 118 GLY A C 1
ATOM 969 O O . GLY A 1 118 ? -35.960 -5.404 23.297 1.00 83.31 118 GLY A O 1
ATOM 970 N N . ILE A 1 119 ? -33.811 -6.011 23.103 1.00 82.62 119 ILE A N 1
ATOM 971 C CA . ILE A 1 119 ? -33.241 -4.663 23.170 1.00 82.62 119 ILE A CA 1
ATOM 972 C C . ILE A 1 119 ? -33.056 -4.131 21.747 1.00 82.62 119 ILE A C 1
ATOM 974 O O . ILE A 1 119 ? -32.483 -4.795 20.884 1.00 82.62 119 ILE A O 1
ATOM 978 N N . ILE A 1 120 ? -33.508 -2.899 21.497 1.00 82.81 120 ILE A N 1
ATOM 979 C CA . ILE A 1 120 ? -33.329 -2.243 20.196 1.00 82.81 120 ILE A CA 1
ATOM 980 C C . ILE A 1 120 ? -31.826 -1.993 19.975 1.00 82.81 120 ILE A C 1
ATOM 982 O O . ILE A 1 120 ? -31.195 -1.338 20.811 1.00 82.81 120 ILE A O 1
ATOM 986 N N . PRO A 1 121 ? -31.240 -2.469 18.861 1.00 78.50 121 PRO A N 1
ATOM 987 C CA . PRO A 1 121 ? -29.813 -2.340 18.594 1.00 78.50 121 PRO A CA 1
ATOM 988 C C . PRO A 1 121 ? -29.462 -0.907 18.174 1.00 78.50 121 PRO A C 1
ATOM 990 O O . PRO A 1 121 ? -29.336 -0.587 16.993 1.00 78.50 121 PRO A O 1
ATOM 993 N N . THR A 1 122 ? -29.315 -0.029 19.160 1.00 85.75 122 THR A N 1
ATOM 994 C CA . THR A 1 122 ? -28.785 1.328 19.001 1.00 85.75 122 THR A CA 1
ATOM 995 C C . THR A 1 122 ? -27.262 1.332 19.159 1.00 85.75 122 THR A C 1
ATOM 997 O O . THR A 1 122 ? -26.696 0.453 19.810 1.00 85.75 122 THR A O 1
ATOM 1000 N N . GLU A 1 123 ? -26.573 2.340 18.612 1.00 81.75 123 GLU A N 1
ATOM 1001 C CA . GLU A 1 123 ? -25.108 2.479 18.748 1.00 81.75 123 GLU A CA 1
ATOM 1002 C C . GLU A 1 123 ? -24.653 2.467 20.222 1.00 81.75 123 GLU A C 1
ATOM 1004 O O . GLU A 1 123 ? -23.628 1.880 20.567 1.00 81.75 123 GLU A O 1
ATOM 1009 N N . THR A 1 124 ? -25.461 3.030 21.127 1.00 82.12 124 THR A N 1
ATOM 1010 C CA . THR A 1 124 ? -25.196 3.008 22.573 1.00 82.12 124 THR A CA 1
ATOM 1011 C C . THR A 1 124 ? -25.381 1.625 23.199 1.00 82.12 124 THR A C 1
ATOM 1013 O O . THR A 1 124 ? -24.640 1.278 24.118 1.00 82.12 124 THR A O 1
ATOM 1016 N N . ALA A 1 125 ? -26.326 0.815 22.715 1.00 78.88 125 ALA A N 1
ATOM 1017 C CA . ALA A 1 125 ? -26.507 -0.565 23.166 1.00 78.88 125 ALA A CA 1
ATOM 1018 C C . ALA A 1 125 ? -25.375 -1.479 22.667 1.00 78.88 125 ALA A C 1
ATOM 1020 O O . ALA A 1 125 ? -24.864 -2.293 23.434 1.00 78.88 125 ALA A O 1
ATOM 1021 N N . ILE A 1 126 ? -24.920 -1.287 21.425 1.00 79.69 126 ILE A N 1
ATOM 1022 C CA . ILE A 1 126 ? -23.781 -2.018 20.847 1.00 79.69 126 ILE A CA 1
ATOM 1023 C C . ILE A 1 126 ? -22.490 -1.703 21.617 1.00 79.69 126 ILE A C 1
ATOM 1025 O O . ILE A 1 126 ? -21.735 -2.616 21.949 1.00 79.69 126 ILE A O 1
ATOM 1029 N N . ALA A 1 127 ? -22.254 -0.433 21.965 1.00 81.88 127 ALA A N 1
ATOM 1030 C CA . ALA A 1 127 ? -21.100 -0.038 22.772 1.00 81.88 127 ALA A CA 1
ATOM 1031 C C . ALA A 1 127 ? -21.121 -0.669 24.178 1.00 81.88 127 ALA A C 1
ATOM 1033 O O . ALA A 1 127 ? -20.093 -1.151 24.651 1.00 81.88 127 ALA A O 1
ATOM 1034 N N . LYS A 1 128 ? -22.295 -0.721 24.827 1.00 81.88 128 LYS A N 1
ATOM 1035 C CA . LYS A 1 128 ? -22.468 -1.385 26.132 1.00 81.88 128 LYS A CA 1
ATOM 1036 C C . LYS A 1 128 ? -22.255 -2.896 26.050 1.00 81.88 128 LYS A C 1
ATOM 1038 O O . LYS A 1 128 ? -21.604 -3.456 26.925 1.00 81.88 128 LYS A O 1
ATOM 1043 N N . TRP A 1 129 ? -22.759 -3.542 24.999 1.00 81.69 129 TRP A N 1
ATOM 1044 C CA . TRP A 1 129 ? -22.530 -4.966 24.752 1.00 81.69 129 TRP A CA 1
ATOM 1045 C C . TRP A 1 129 ? -21.043 -5.270 24.532 1.00 81.69 129 TRP A C 1
ATOM 1047 O O . TRP A 1 129 ? -20.517 -6.202 25.134 1.00 81.69 129 TRP A O 1
ATOM 1057 N N . ARG A 1 130 ? -20.337 -4.440 23.751 1.00 82.38 130 ARG A N 1
ATOM 1058 C CA . ARG A 1 130 ? -18.891 -4.593 23.537 1.00 82.38 130 ARG A CA 1
ATOM 1059 C C . ARG A 1 130 ? -18.110 -4.441 24.847 1.00 82.38 130 ARG A C 1
ATOM 1061 O O . ARG A 1 130 ? -17.286 -5.292 25.149 1.00 82.38 130 ARG A O 1
ATOM 1068 N N . ALA A 1 131 ? -18.428 -3.429 25.658 1.00 81.38 131 ALA A N 1
ATOM 1069 C CA . ALA A 1 131 ? -17.796 -3.239 26.965 1.00 81.38 131 ALA A CA 1
ATOM 1070 C C . ALA A 1 131 ? -18.038 -4.422 27.923 1.00 81.38 131 ALA A C 1
ATOM 1072 O O . ALA A 1 131 ? -17.131 -4.817 28.650 1.00 81.38 131 ALA A O 1
ATOM 1073 N N . ALA A 1 132 ? -19.238 -5.013 27.897 1.00 78.50 132 ALA A N 1
ATOM 1074 C CA . ALA A 1 132 ? -19.544 -6.206 28.683 1.00 78.50 132 ALA A CA 1
ATOM 1075 C C . ALA A 1 132 ? -18.749 -7.435 28.200 1.00 78.50 132 ALA A C 1
ATOM 1077 O O . ALA A 1 132 ? -18.224 -8.178 29.029 1.00 78.50 132 ALA A O 1
ATOM 1078 N N . ARG A 1 133 ? -18.592 -7.606 26.879 1.00 77.50 133 ARG A N 1
ATOM 1079 C CA . ARG A 1 133 ? -17.786 -8.679 26.275 1.00 77.50 133 ARG A CA 1
ATOM 1080 C C . ARG A 1 133 ? -16.294 -8.542 26.586 1.00 77.50 133 ARG A C 1
ATOM 1082 O O . ARG A 1 133 ? -15.644 -9.543 26.833 1.00 77.50 133 ARG A O 1
ATOM 1089 N N . ASP A 1 134 ? -15.761 -7.324 26.621 1.00 70.81 134 ASP A N 1
ATOM 1090 C CA . ASP A 1 134 ? -14.344 -7.090 26.934 1.00 70.81 134 ASP A CA 1
ATOM 1091 C C . ASP A 1 134 ? -14.040 -7.235 28.443 1.00 70.81 134 ASP A C 1
ATOM 1093 O O . ASP A 1 134 ? -12.915 -7.553 28.822 1.00 70.81 134 ASP A O 1
ATOM 1097 N N . SER A 1 135 ? -15.036 -7.033 29.320 1.00 68.88 135 SER A N 1
ATOM 1098 C CA . SER A 1 135 ? -14.895 -7.235 30.775 1.00 68.88 135 SER A CA 1
ATOM 1099 C C . SER A 1 135 ? -14.973 -8.697 31.232 1.00 68.88 135 SER A C 1
ATOM 1101 O O . SER A 1 135 ? -14.482 -9.016 32.314 1.00 68.88 135 SER A O 1
ATOM 1103 N N . PHE A 1 136 ? -15.566 -9.575 30.419 1.00 53.50 136 PHE A N 1
ATOM 1104 C CA . PHE A 1 136 ? -15.610 -11.019 30.639 1.00 53.50 136 PHE A CA 1
ATOM 1105 C C . PHE A 1 136 ? -14.760 -11.694 29.555 1.00 53.50 136 PHE A C 1
ATOM 1107 O O . PHE A 1 136 ? -15.257 -11.892 28.446 1.00 53.50 136 PHE A O 1
ATOM 1114 N N . PRO A 1 137 ? -13.486 -12.041 29.831 1.00 53.28 137 PRO A N 1
ATOM 1115 C CA . PRO A 1 137 ? -12.705 -12.841 28.898 1.00 53.28 137 PRO A CA 1
ATOM 1116 C C . PRO A 1 137 ? -13.498 -14.111 28.569 1.00 53.28 137 PRO A C 1
ATOM 1118 O O . PRO A 1 137 ? -14.067 -14.699 29.493 1.00 53.28 137 PRO A O 1
ATOM 1121 N N . PRO A 1 138 ? -13.568 -14.535 27.297 1.00 47.72 138 PRO A N 1
ATOM 1122 C CA . PRO A 1 138 ? -14.263 -15.757 26.943 1.00 47.72 138 PRO A CA 1
ATOM 1123 C C . PRO A 1 138 ? -13.599 -16.905 27.698 1.00 47.72 138 PRO A C 1
ATOM 1125 O O . PRO A 1 138 ? -12.422 -17.209 27.493 1.00 47.72 138 PRO A O 1
ATOM 1128 N N . GLU A 1 139 ? -14.356 -17.506 28.609 1.00 51.00 139 GLU A N 1
ATOM 1129 C CA . GLU A 1 139 ? -14.075 -18.837 29.113 1.00 51.00 139 GLU A CA 1
ATOM 1130 C C . GLU A 1 139 ? -13.920 -19.713 27.868 1.00 51.00 139 GLU A C 1
ATOM 1132 O O . GLU A 1 139 ? -14.806 -19.750 27.011 1.00 51.00 139 GLU A O 1
ATOM 1137 N N . ALA A 1 140 ? -12.718 -20.261 27.690 1.00 48.44 140 ALA A N 1
ATOM 1138 C CA . ALA A 1 140 ? -12.371 -21.061 26.534 1.00 48.44 140 ALA A CA 1
ATOM 1139 C C . ALA A 1 140 ? -13.462 -22.112 26.318 1.00 48.44 140 ALA A C 1
ATOM 1141 O O . ALA A 1 140 ? -13.800 -22.852 27.243 1.00 48.44 140 ALA A O 1
ATOM 1142 N N . ASP A 1 141 ? -14.001 -22.128 25.101 1.00 52.97 141 ASP A N 1
ATOM 1143 C CA . ASP A 1 141 ? -14.971 -23.092 24.604 1.00 52.97 141 ASP A CA 1
ATOM 1144 C C . ASP A 1 141 ? -14.447 -24.514 24.874 1.00 52.97 141 ASP A C 1
ATOM 1146 O O . ASP A 1 141 ? -13.620 -25.053 24.141 1.00 52.97 141 ASP A O 1
ATOM 1150 N N . THR A 1 142 ? -14.846 -25.073 26.015 1.00 52.06 142 THR A N 1
ATOM 1151 C CA . THR A 1 142 ? -14.478 -26.407 26.508 1.00 52.06 142 THR A CA 1
ATOM 1152 C C . THR A 1 142 ? -15.625 -27.399 26.300 1.00 52.06 142 THR A C 1
ATOM 1154 O O . THR A 1 142 ? -15.555 -28.520 26.792 1.00 52.06 142 THR A O 1
ATOM 1157 N N . ASP A 1 143 ? -16.661 -27.033 25.533 1.00 51.59 143 ASP A N 1
ATOM 1158 C CA . ASP A 1 143 ? -17.894 -27.827 25.400 1.00 51.59 143 ASP A CA 1
ATOM 1159 C C . ASP A 1 143 ? -18.070 -28.499 24.020 1.00 51.59 143 ASP A C 1
ATOM 1161 O O . ASP A 1 143 ? -19.093 -29.129 23.743 1.00 51.59 143 ASP A O 1
ATOM 1165 N N . THR A 1 144 ? -17.065 -28.445 23.134 1.00 52.75 144 THR A N 1
ATOM 1166 C CA . THR A 1 144 ? -17.121 -29.181 21.851 1.00 52.75 144 THR A CA 1
ATOM 1167 C C . THR A 1 144 ? -16.607 -30.627 21.911 1.00 52.75 144 THR A C 1
ATOM 1169 O O . THR A 1 144 ? -16.894 -31.390 20.989 1.00 52.75 144 THR A O 1
ATOM 1172 N N . ASP A 1 145 ? -15.984 -31.065 23.015 1.00 50.38 145 ASP A N 1
ATOM 1173 C CA . ASP A 1 145 ? -15.520 -32.458 23.193 1.00 50.38 145 ASP A CA 1
ATOM 1174 C C . ASP A 1 145 ? -16.452 -33.342 24.052 1.00 50.38 145 ASP A C 1
ATOM 1176 O O . ASP A 1 145 ? -16.330 -34.567 24.030 1.00 50.38 145 ASP A O 1
ATOM 1180 N N . GLN A 1 146 ? -17.436 -32.780 24.767 1.00 51.31 146 GLN A N 1
ATOM 1181 C CA . GLN A 1 146 ? -18.249 -33.559 25.718 1.00 51.31 146 GLN A CA 1
ATOM 1182 C C . GLN A 1 146 ? -19.537 -34.167 25.123 1.00 51.31 146 GLN A C 1
ATOM 1184 O O . GLN A 1 146 ? -20.177 -35.000 25.761 1.00 51.31 146 GLN A O 1
ATOM 1189 N N . LYS A 1 147 ? -19.902 -33.832 23.874 1.00 47.34 147 LYS A N 1
ATOM 1190 C CA . LYS A 1 147 ? -21.056 -34.429 23.158 1.00 47.34 147 LYS A CA 1
ATOM 1191 C C . LYS A 1 147 ? -20.703 -35.582 22.212 1.00 47.34 147 LYS A C 1
ATOM 1193 O O . LYS A 1 147 ? -21.562 -36.045 21.462 1.00 47.34 147 LYS A O 1
ATOM 1198 N N . ARG A 1 148 ? -19.459 -36.065 22.248 1.00 48.28 148 ARG A N 1
ATOM 1199 C CA . ARG A 1 148 ? -18.996 -37.212 21.459 1.00 48.28 148 ARG A CA 1
ATOM 1200 C C . ARG A 1 148 ? -18.435 -38.310 22.368 1.00 48.28 148 ARG A C 1
ATOM 1202 O O . ARG A 1 148 ? -17.257 -38.623 22.275 1.00 48.28 148 ARG A O 1
ATOM 1209 N N . ASN A 1 149 ? -19.274 -38.868 23.240 1.00 41.72 149 ASN A N 1
ATOM 1210 C CA . ASN A 1 149 ? -19.136 -40.216 23.810 1.00 41.72 149 ASN A CA 1
ATOM 1211 C C . ASN A 1 149 ? -20.477 -40.695 24.366 1.00 41.72 149 ASN A C 1
ATOM 1213 O O . ASN A 1 149 ? -21.132 -39.895 25.068 1.00 41.72 149 ASN A O 1
#

Secondary structure (DSSP, 8-state):
-PPPHHHHHHHHHHHHHHHHHHHHHHHHHHHHHHHHHHHHHHHHHHHHHHHHHHHHHHHH-HHHHHS-HHHHHHHHHHHHHHHHHHHHHHHHHHHHHHHHHHHHHHHHHHHHHHHHTT----HHHHHHHHHHHHHS-------SSTT--

Organism: NCBI:txid2733690